Protein AF-A0A392M9G0-F1 (afdb_monomer_lite)

Structure (mmCIF, N/CA/C/O backbone):
data_AF-A0A392M9G0-F1
#
_entry.id   AF-A0A392M9G0-F1
#
loop_
_atom_site.group_PDB
_atom_site.id
_atom_site.type_symbol
_atom_site.label_atom_id
_atom_site.label_alt_id
_atom_site.label_comp_id
_atom_site.label_asym_id
_atom_site.label_entity_id
_atom_site.label_seq_id
_atom_site.pdbx_PDB_ins_code
_atom_site.Cartn_x
_atom_site.Cartn_y
_atom_site.Cartn_z
_atom_site.occupancy
_atom_site.B_iso_or_equiv
_atom_site.auth_seq_id
_atom_site.auth_comp_id
_atom_site.auth_asym_id
_atom_site.auth_atom_id
_atom_site.pdbx_PDB_model_num
ATOM 1 N N . ASN A 1 1 ? 7.976 5.318 -1.313 1.00 86.38 1 ASN A N 1
ATOM 2 C CA . ASN A 1 1 ? 7.333 3.983 -1.318 1.00 86.38 1 ASN A CA 1
ATOM 3 C C . ASN A 1 1 ? 5.991 4.011 -0.611 1.00 86.38 1 ASN A C 1
ATOM 5 O O . ASN A 1 1 ? 4.991 3.892 -1.301 1.00 86.38 1 ASN A O 1
ATOM 9 N N . THR A 1 2 ? 5.946 4.281 0.698 1.00 87.75 2 THR A N 1
ATOM 10 C CA . THR A 1 2 ? 4.702 4.249 1.493 1.00 87.75 2 THR A CA 1
ATOM 11 C C . THR A 1 2 ? 3.589 5.140 0.937 1.00 87.75 2 THR A C 1
ATOM 13 O O . THR A 1 2 ? 2.476 4.659 0.772 1.00 87.75 2 THR A O 1
ATOM 16 N N . ARG A 1 3 ? 3.892 6.381 0.522 1.00 89.06 3 ARG A N 1
ATOM 17 C CA . ARG A 1 3 ? 2.915 7.275 -0.132 1.00 89.06 3 ARG A CA 1
ATOM 18 C C . ARG A 1 3 ? 2.259 6.662 -1.374 1.00 89.06 3 ARG A C 1
ATOM 20 O O . ARG A 1 3 ? 1.058 6.796 -1.566 1.00 89.06 3 ARG A O 1
ATOM 27 N N . GLU A 1 4 ? 3.046 6.028 -2.240 1.00 89.19 4 GLU A N 1
ATOM 28 C CA . GLU A 1 4 ? 2.534 5.463 -3.496 1.00 89.19 4 GLU A CA 1
ATOM 29 C C . GLU A 1 4 ? 1.693 4.208 -3.218 1.00 89.19 4 GLU A C 1
ATOM 31 O O . GLU A 1 4 ? 0.622 4.048 -3.795 1.00 89.19 4 GLU A O 1
ATOM 36 N N . THR A 1 5 ? 2.124 3.370 -2.265 1.00 89.38 5 THR A N 1
ATOM 37 C CA . THR A 1 5 ? 1.351 2.218 -1.770 1.00 89.38 5 THR A CA 1
ATOM 38 C C . THR A 1 5 ? 0.011 2.656 -1.182 1.00 89.38 5 THR A C 1
ATOM 40 O O . THR A 1 5 ? -1.027 2.119 -1.556 1.00 89.38 5 THR A O 1
ATOM 43 N N . ALA A 1 6 ? 0.027 3.672 -0.319 1.00 89.31 6 ALA A N 1
ATOM 44 C CA . ALA A 1 6 ? -1.160 4.265 0.282 1.00 89.31 6 ALA A CA 1
ATOM 45 C C . ALA A 1 6 ? -2.109 4.862 -0.769 1.00 89.31 6 ALA A C 1
ATOM 47 O O . ALA A 1 6 ? -3.315 4.631 -0.744 1.00 89.31 6 ALA A O 1
ATOM 48 N N . PHE A 1 7 ? -1.572 5.592 -1.747 1.00 88.88 7 PHE A N 1
ATOM 49 C CA . PHE A 1 7 ? -2.389 6.179 -2.804 1.00 88.88 7 PHE A CA 1
ATOM 50 C C . PHE A 1 7 ? -3.044 5.115 -3.697 1.00 88.88 7 PHE A C 1
ATOM 52 O O . PHE A 1 7 ? -4.156 5.323 -4.179 1.00 88.88 7 PHE A O 1
ATOM 59 N N . ALA A 1 8 ? -2.387 3.968 -3.897 1.00 88.00 8 ALA A N 1
ATOM 60 C CA . ALA A 1 8 ? -2.904 2.880 -4.723 1.00 88.00 8 ALA A CA 1
ATOM 61 C C . ALA A 1 8 ? -4.119 2.157 -4.115 1.00 88.00 8 ALA A C 1
ATOM 63 O O . ALA A 1 8 ? -4.903 1.581 -4.867 1.00 88.00 8 ALA A O 1
ATOM 64 N N . ILE A 1 9 ? -4.285 2.193 -2.789 1.00 89.25 9 ILE A N 1
ATOM 65 C CA . ILE A 1 9 ? -5.430 1.584 -2.088 1.00 89.25 9 ILE A CA 1
ATOM 66 C C . ILE A 1 9 ? -6.568 2.569 -1.801 1.00 89.25 9 ILE A C 1
ATOM 68 O O . ILE A 1 9 ? -7.609 2.182 -1.272 1.00 89.25 9 ILE A O 1
ATOM 72 N N . ARG A 1 10 ? -6.399 3.844 -2.165 1.00 87.06 10 ARG A N 1
ATOM 73 C CA . ARG A 1 10 ? -7.408 4.881 -1.944 1.00 87.06 10 ARG A CA 1
ATOM 74 C C . ARG A 1 10 ? -8.681 4.587 -2.743 1.00 87.06 10 ARG A C 1
ATOM 76 O O . ARG A 1 10 ? -8.610 4.263 -3.926 1.00 87.06 10 ARG A O 1
ATOM 83 N N . LYS A 1 11 ? -9.841 4.767 -2.106 1.00 86.19 11 LYS A N 1
ATOM 84 C CA . LYS A 1 11 ? -11.189 4.462 -2.617 1.00 86.19 11 LYS A CA 1
ATOM 85 C C . LYS A 1 11 ? -11.451 2.980 -2.919 1.00 86.19 11 LYS A C 1
ATOM 87 O O . LYS A 1 11 ? -12.443 2.663 -3.571 1.00 86.19 11 LYS A O 1
ATOM 92 N N . LEU A 1 12 ? -10.594 2.066 -2.461 1.00 86.44 12 LEU A N 1
ATOM 93 C CA . LEU A 1 12 ? -10.897 0.637 -2.505 1.00 86.44 12 LEU A CA 1
ATOM 94 C C . LEU A 1 12 ? -11.661 0.212 -1.241 1.00 86.44 12 LEU A C 1
ATOM 96 O O . LEU A 1 12 ? -11.417 0.764 -0.164 1.00 86.44 12 LEU A O 1
ATOM 100 N N . PRO A 1 13 ? -12.554 -0.789 -1.349 1.00 89.56 13 PRO A N 1
ATOM 101 C CA . PRO A 1 13 ? -13.114 -1.444 -0.176 1.00 89.56 13 PRO A CA 1
ATOM 102 C C . PRO A 1 13 ? -12.026 -2.250 0.541 1.00 89.56 13 PRO A C 1
ATOM 104 O O . PRO A 1 13 ? -11.117 -2.788 -0.103 1.00 89.56 13 PRO A O 1
ATOM 107 N N . LEU A 1 14 ? -12.152 -2.374 1.862 1.00 86.12 14 LEU A N 1
ATOM 108 C CA . LEU A 1 14 ? -11.155 -2.995 2.742 1.00 86.12 14 LEU A CA 1
ATOM 109 C C . LEU A 1 14 ? -10.710 -4.389 2.262 1.00 86.12 14 LEU A C 1
ATOM 111 O O . LEU A 1 14 ? -9.515 -4.669 2.176 1.00 86.12 14 LEU A O 1
ATOM 115 N N . ILE A 1 15 ? -11.662 -5.233 1.853 1.00 88.88 15 ILE A N 1
ATOM 116 C CA . ILE A 1 15 ? -11.404 -6.600 1.368 1.00 88.88 15 ILE A CA 1
ATOM 117 C C . ILE A 1 15 ? -10.521 -6.589 0.111 1.00 88.88 15 ILE A C 1
ATOM 119 O O . ILE A 1 15 ? -9.547 -7.338 0.013 1.00 88.88 15 ILE A O 1
ATOM 123 N N . LYS A 1 16 ? -10.824 -5.710 -0.856 1.00 90.19 16 LYS A N 1
ATOM 124 C CA . LYS A 1 16 ? -10.017 -5.595 -2.082 1.00 90.19 16 LYS A CA 1
ATOM 125 C C . LYS A 1 16 ? -8.639 -5.014 -1.783 1.00 90.19 16 LYS A C 1
ATOM 127 O O . LYS A 1 16 ? -7.673 -5.434 -2.412 1.00 90.19 16 LYS A O 1
ATOM 132 N N . ALA A 1 17 ? -8.539 -4.076 -0.840 1.00 90.31 17 ALA A N 1
ATOM 133 C CA . ALA A 1 17 ? -7.264 -3.491 -0.439 1.00 90.31 17 ALA A CA 1
ATOM 134 C C . ALA A 1 17 ? -6.330 -4.536 0.194 1.00 90.31 17 ALA A C 1
ATOM 136 O O . ALA A 1 17 ? -5.174 -4.625 -0.213 1.00 90.31 17 ALA A O 1
ATOM 137 N N . LYS A 1 18 ? -6.834 -5.374 1.113 1.00 90.38 18 LYS A N 1
ATOM 138 C CA . LYS A 1 18 ? -6.065 -6.471 1.730 1.00 90.38 18 LYS A CA 1
ATOM 139 C C . LYS A 1 18 ? -5.530 -7.448 0.688 1.00 90.38 18 LYS A C 1
ATOM 141 O O . LYS A 1 18 ? -4.319 -7.620 0.579 1.00 90.38 18 LYS A O 1
ATOM 146 N N . ARG A 1 19 ? -6.425 -7.987 -0.149 1.00 93.00 19 ARG A N 1
ATOM 147 C CA . ARG A 1 19 ? -6.057 -8.910 -1.232 1.00 93.00 19 ARG A CA 1
ATOM 148 C C . ARG A 1 19 ? -5.027 -8.293 -2.176 1.00 93.00 19 ARG A C 1
ATOM 150 O O . ARG A 1 19 ? -4.075 -8.950 -2.579 1.00 93.00 19 ARG A O 1
ATOM 157 N N . TYR A 1 20 ? -5.185 -7.013 -2.505 1.00 91.31 20 TYR A N 1
ATOM 158 C CA . TYR A 1 20 ? -4.229 -6.322 -3.361 1.00 91.31 20 TYR A CA 1
ATOM 159 C C . TYR A 1 20 ? -2.841 -6.201 -2.717 1.00 91.31 20 TYR A C 1
ATOM 161 O O . TYR A 1 20 ? -1.837 -6.414 -3.393 1.00 91.31 20 TYR A O 1
ATOM 169 N N . LEU A 1 21 ? -2.758 -5.887 -1.423 1.00 90.94 21 LEU A N 1
ATOM 170 C CA . LEU A 1 21 ? -1.477 -5.805 -0.719 1.00 90.94 21 LEU A CA 1
ATOM 171 C C . LEU A 1 21 ? -0.807 -7.182 -0.578 1.00 90.94 21 LEU A C 1
ATOM 173 O O . LEU A 1 21 ? 0.412 -7.273 -0.712 1.00 90.94 21 LEU A O 1
ATOM 177 N N . GLU A 1 22 ? -1.579 -8.251 -0.387 1.00 92.44 22 GLU A N 1
ATOM 178 C CA . GLU A 1 22 ? -1.080 -9.634 -0.409 1.00 92.44 22 GLU A CA 1
ATOM 179 C C . GLU A 1 22 ? -0.547 -10.029 -1.795 1.00 92.44 22 GLU A C 1
ATOM 181 O O . GLU A 1 22 ? 0.550 -10.576 -1.907 1.00 92.44 22 GLU A O 1
ATOM 186 N N . ASP A 1 23 ? -1.255 -9.664 -2.867 1.00 92.62 23 ASP A N 1
ATOM 187 C CA . ASP A 1 23 ? -0.799 -9.880 -4.244 1.00 92.62 23 ASP A CA 1
ATOM 188 C C . ASP A 1 23 ? 0.494 -9.105 -4.560 1.00 92.62 23 ASP A C 1
ATOM 190 O O . ASP A 1 23 ? 1.320 -9.572 -5.351 1.00 92.62 23 ASP A O 1
ATOM 194 N N . VAL A 1 24 ? 0.702 -7.938 -3.937 1.00 90.75 24 VAL A N 1
ATOM 195 C CA . VAL A 1 24 ? 1.961 -7.181 -4.037 1.00 90.75 24 VAL A CA 1
ATOM 196 C C . VAL A 1 24 ? 3.101 -7.913 -3.331 1.00 90.75 24 VAL A C 1
ATOM 198 O O . VAL A 1 24 ? 4.210 -7.946 -3.861 1.00 90.75 24 VAL A O 1
ATOM 201 N N . LEU A 1 25 ? 2.849 -8.529 -2.172 1.00 91.31 25 LEU A N 1
ATOM 202 C CA . LEU A 1 25 ? 3.848 -9.351 -1.476 1.00 91.31 25 LEU A CA 1
ATOM 203 C C . LEU A 1 25 ? 4.202 -10.612 -2.272 1.00 91.31 25 LEU A C 1
ATOM 205 O O . LEU A 1 25 ? 5.368 -10.999 -2.330 1.00 91.31 25 LEU A O 1
ATOM 209 N N . ALA A 1 26 ? 3.216 -11.203 -2.947 1.00 93.25 26 ALA A N 1
ATOM 210 C CA . ALA A 1 26 ? 3.399 -12.338 -3.845 1.00 93.25 26 ALA A CA 1
ATOM 211 C C . ALA A 1 26 ? 3.962 -11.956 -5.231 1.00 93.25 26 ALA A C 1
ATOM 213 O O . ALA A 1 26 ? 4.077 -12.819 -6.096 1.00 93.25 26 ALA A O 1
ATOM 214 N N . HIS A 1 27 ? 4.285 -10.678 -5.472 1.00 88.31 27 HIS A N 1
ATOM 215 C CA . HIS A 1 27 ? 4.766 -10.145 -6.756 1.00 88.31 27 HIS A CA 1
ATOM 216 C C . HIS A 1 27 ? 3.821 -10.363 -7.958 1.00 88.31 27 HIS A C 1
ATOM 218 O O . HIS A 1 27 ? 4.203 -10.183 -9.118 1.00 88.31 27 HIS A O 1
ATOM 224 N N . LYS A 1 28 ? 2.551 -10.687 -7.698 1.00 90.19 28 LYS A N 1
ATOM 225 C CA . LYS A 1 28 ? 1.517 -10.892 -8.724 1.00 90.19 28 LYS A CA 1
ATOM 226 C C . LYS A 1 28 ? 1.002 -9.574 -9.287 1.00 90.19 28 LYS A C 1
ATOM 228 O O . LYS A 1 28 ? 0.646 -9.501 -10.461 1.00 90.19 28 LYS A O 1
ATOM 233 N N . GLN A 1 29 ? 0.962 -8.531 -8.458 1.00 87.62 29 GLN A N 1
ATOM 234 C CA . GLN A 1 29 ? 0.570 -7.189 -8.880 1.00 87.62 29 GLN A CA 1
ATOM 235 C C . GLN A 1 29 ? 1.568 -6.135 -8.418 1.00 87.62 29 GLN A C 1
ATOM 237 O O . GLN A 1 29 ? 2.040 -6.165 -7.287 1.00 87.62 29 GLN A O 1
ATOM 242 N N . ALA A 1 30 ? 1.858 -5.171 -9.290 1.00 89.62 30 ALA A N 1
ATOM 243 C CA . ALA A 1 30 ? 2.769 -4.073 -9.000 1.00 89.62 30 ALA A CA 1
ATOM 244 C C . ALA A 1 30 ? 2.016 -2.815 -8.555 1.00 89.62 30 ALA A C 1
ATOM 246 O O . ALA A 1 30 ? 0.937 -2.495 -9.065 1.00 89.62 30 ALA A O 1
ATOM 247 N N . ILE A 1 31 ? 2.643 -2.053 -7.658 1.00 90.19 31 ILE A N 1
ATOM 248 C CA . ILE A 1 31 ? 2.151 -0.739 -7.249 1.00 90.19 31 ILE A CA 1
ATOM 249 C C . ILE A 1 31 ? 2.637 0.295 -8.261 1.00 90.19 31 ILE A C 1
ATOM 251 O O . ILE A 1 31 ? 3.850 0.393 -8.467 1.00 90.19 31 ILE A O 1
ATOM 255 N N . PRO A 1 32 ? 1.733 1.070 -8.889 1.00 89.50 32 PRO A N 1
ATOM 256 C CA . PRO A 1 32 ? 2.126 2.129 -9.802 1.00 89.50 32 PRO A CA 1
ATOM 257 C C . PRO A 1 32 ? 2.750 3.287 -9.021 1.00 89.50 32 PRO A C 1
ATOM 259 O O . PRO A 1 32 ? 2.176 3.771 -8.046 1.00 89.50 32 PRO A O 1
ATOM 262 N N . PHE A 1 33 ? 3.912 3.754 -9.469 1.00 87.81 33 PHE A N 1
ATOM 263 C CA . PHE A 1 33 ? 4.548 4.952 -8.923 1.00 87.81 33 PHE A CA 1
ATOM 264 C C . PHE A 1 33 ? 4.137 6.142 -9.795 1.00 87.81 33 PHE A C 1
ATOM 266 O O . PHE A 1 33 ? 4.247 6.072 -11.020 1.00 87.81 33 PHE A O 1
ATOM 273 N N . ARG A 1 34 ? 3.633 7.221 -9.178 1.00 83.25 34 ARG A N 1
ATOM 274 C CA . ARG A 1 34 ? 3.148 8.424 -9.881 1.00 83.25 34 ARG A CA 1
ATOM 275 C C . ARG A 1 34 ? 3.988 9.670 -9.617 1.00 83.25 34 ARG A C 1
ATOM 277 O O . ARG A 1 34 ? 4.352 10.360 -10.561 1.00 83.25 34 ARG A O 1
ATOM 284 N N . ARG A 1 35 ? 4.300 9.973 -8.351 1.00 84.38 35 ARG A N 1
ATOM 285 C CA . ARG A 1 35 ? 5.037 11.203 -7.989 1.00 84.38 35 ARG A CA 1
ATOM 286 C C . ARG A 1 35 ? 6.542 10.973 -7.909 1.00 84.38 35 ARG A C 1
ATOM 288 O O . ARG A 1 35 ? 7.325 11.694 -8.519 1.00 84.38 35 ARG A O 1
ATOM 295 N N . PHE A 1 36 ? 6.952 9.972 -7.138 1.00 83.94 36 PHE A N 1
ATOM 296 C CA . PHE A 1 36 ? 8.361 9.692 -6.861 1.00 83.94 36 PHE A CA 1
ATOM 297 C C . PHE A 1 36 ? 8.911 8.620 -7.809 1.00 83.94 36 PHE A C 1
ATOM 299 O O . PHE A 1 36 ? 9.162 7.489 -7.402 1.00 83.94 36 PHE A O 1
ATOM 306 N N . CYS A 1 37 ? 9.061 8.977 -9.088 1.00 76.44 37 CYS A N 1
ATOM 307 C CA . CYS A 1 37 ? 9.302 8.018 -10.179 1.00 76.44 37 CYS A CA 1
ATOM 308 C C . CYS A 1 37 ? 10.683 8.114 -10.842 1.00 76.44 37 CYS A C 1
ATOM 310 O O . CYS A 1 37 ? 10.977 7.347 -11.763 1.00 76.44 37 CYS A O 1
ATOM 312 N N . ARG A 1 38 ? 11.532 9.057 -10.414 1.00 80.44 38 ARG A N 1
ATOM 313 C CA . ARG A 1 38 ? 12.874 9.241 -10.988 1.00 80.44 38 ARG A CA 1
ATOM 314 C C . ARG A 1 38 ? 13.713 7.987 -10.695 1.00 80.44 38 ARG A C 1
ATOM 316 O O . ARG A 1 38 ? 13.970 7.683 -9.536 1.00 80.44 38 ARG A O 1
ATOM 323 N N . GLY A 1 39 ? 14.060 7.228 -11.738 1.00 80.88 39 GLY A N 1
ATOM 324 C CA . GLY A 1 39 ? 14.795 5.958 -11.627 1.00 80.88 39 GLY A CA 1
ATOM 325 C C . GLY A 1 39 ? 13.935 4.714 -11.348 1.00 80.88 39 GLY A C 1
ATOM 326 O O . GLY A 1 39 ? 14.442 3.703 -10.863 1.00 80.88 39 GLY A O 1
ATOM 327 N N . VAL A 1 40 ? 12.622 4.748 -11.600 1.00 83.69 40 VAL A N 1
ATOM 328 C CA . VAL A 1 40 ? 11.755 3.563 -11.465 1.00 83.69 40 VAL A CA 1
ATOM 329 C C . VAL A 1 40 ? 11.654 2.810 -12.794 1.00 83.69 40 VAL A C 1
ATOM 331 O O . VAL A 1 40 ? 11.275 3.392 -13.812 1.00 83.69 40 VAL A O 1
ATOM 334 N N . GLY A 1 41 ? 11.974 1.511 -12.767 1.00 83.81 41 GLY A N 1
ATOM 335 C CA . GLY A 1 41 ? 11.814 0.607 -13.907 1.00 83.81 41 GLY A CA 1
ATOM 336 C C . GLY A 1 41 ? 10.354 0.459 -14.349 1.00 83.81 41 GLY A C 1
ATOM 337 O O . GLY A 1 41 ? 9.418 0.721 -13.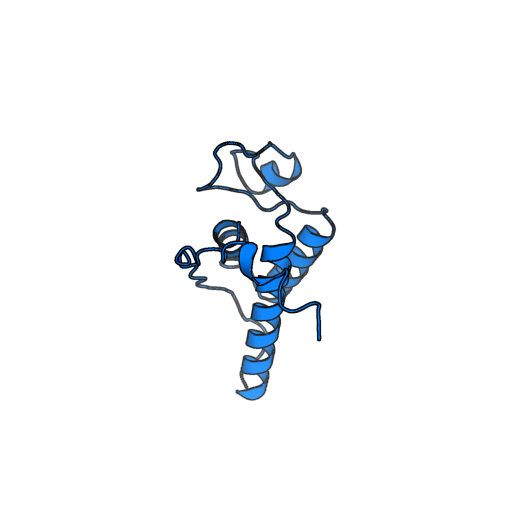587 1.00 83.81 41 GLY A O 1
ATOM 338 N N . ARG A 1 42 ? 10.160 0.058 -15.608 1.00 85.62 42 ARG A N 1
ATOM 339 C CA . ARG A 1 42 ? 8.833 -0.181 -16.187 1.00 85.62 42 ARG A CA 1
ATOM 340 C C . ARG A 1 42 ? 8.461 -1.655 -16.059 1.00 85.62 42 ARG A C 1
ATOM 342 O O . ARG A 1 42 ? 9.278 -2.518 -16.355 1.00 85.62 42 ARG A O 1
ATOM 349 N N . THR A 1 43 ? 7.213 -1.927 -15.690 1.00 83.19 43 THR A N 1
ATOM 350 C CA . THR A 1 43 ? 6.684 -3.287 -15.517 1.00 83.19 43 THR A CA 1
ATOM 351 C C . THR A 1 43 ? 5.362 -3.410 -16.265 1.00 83.19 43 THR A C 1
ATOM 353 O O . THR A 1 43 ? 4.502 -2.536 -16.153 1.00 83.19 43 THR A O 1
ATOM 356 N N . ALA A 1 44 ? 5.152 -4.510 -16.996 1.00 82.38 44 ALA A N 1
ATOM 357 C CA . ALA A 1 44 ? 3.908 -4.749 -17.737 1.00 82.38 44 ALA A CA 1
ATOM 358 C C . ALA A 1 44 ? 2.660 -4.702 -16.831 1.00 82.38 44 ALA A C 1
ATOM 360 O O . ALA A 1 44 ? 1.656 -4.100 -17.197 1.00 82.38 44 ALA A O 1
ATOM 361 N N . GLN A 1 45 ? 2.765 -5.220 -15.603 1.00 82.88 45 GLN A N 1
ATOM 362 C CA . GLN A 1 45 ? 1.700 -5.182 -14.591 1.00 82.88 45 GLN A CA 1
ATOM 363 C C . GLN A 1 45 ? 1.264 -3.754 -14.212 1.00 82.88 45 GLN A C 1
ATOM 365 O O . GLN A 1 45 ? 0.107 -3.530 -13.862 1.00 82.88 45 GLN A O 1
ATOM 370 N N . ALA A 1 46 ? 2.171 -2.774 -14.288 1.00 80.44 46 ALA A N 1
ATOM 371 C CA . ALA A 1 46 ? 1.864 -1.386 -13.953 1.00 80.44 46 ALA A CA 1
ATOM 372 C C . ALA A 1 46 ? 1.091 -0.667 -15.072 1.00 80.44 46 ALA A C 1
ATOM 374 O O . ALA A 1 46 ? 0.381 0.297 -14.783 1.00 80.44 46 ALA A O 1
ATOM 375 N N . LYS A 1 47 ? 1.166 -1.154 -16.323 1.00 73.69 47 LYS A N 1
ATOM 376 C CA . LYS A 1 47 ? 0.451 -0.568 -17.472 1.00 73.69 47 LYS A CA 1
ATOM 377 C C . LYS A 1 47 ? -1.066 -0.595 -17.278 1.00 73.69 47 LYS A C 1
ATOM 379 O O . LYS A 1 47 ? -1.730 0.388 -17.582 1.00 73.69 47 LYS A O 1
ATOM 384 N N . ASN A 1 48 ? -1.593 -1.664 -16.677 1.00 75.19 48 ASN A N 1
ATOM 385 C CA . ASN A 1 48 ? -3.032 -1.825 -16.431 1.00 75.19 48 ASN A CA 1
ATOM 386 C C . ASN A 1 48 ? -3.597 -0.796 -15.436 1.00 75.19 48 ASN A C 1
ATOM 388 O O . ASN A 1 48 ? -4.801 -0.562 -15.410 1.00 75.19 48 ASN A O 1
ATOM 392 N N . ARG A 1 49 ? -2.748 -0.189 -14.594 1.00 72.19 49 ARG A N 1
ATOM 393 C CA . ARG A 1 49 ? -3.170 0.778 -13.565 1.00 72.19 49 ARG A CA 1
ATOM 394 C C . ARG A 1 49 ? -2.685 2.206 -13.804 1.00 72.19 49 ARG A C 1
ATOM 396 O O . ARG A 1 49 ? -3.194 3.132 -13.162 1.00 72.19 49 ARG A O 1
ATOM 403 N N . HIS A 1 50 ? -1.689 2.412 -14.666 1.00 70.31 50 HIS A N 1
ATOM 404 C CA . HIS A 1 50 ? -1.187 3.743 -14.985 1.00 70.31 50 HIS A CA 1
ATOM 405 C C . HIS A 1 50 ? -0.452 3.799 -16.334 1.00 70.31 50 HIS A C 1
ATOM 407 O O . HIS A 1 50 ? 0.404 2.966 -16.627 1.00 70.31 50 HIS A O 1
ATOM 413 N N . SER A 1 51 ? -0.724 4.860 -17.099 1.00 70.06 51 SER A N 1
ATOM 414 C CA . SER A 1 51 ? -0.144 5.162 -18.415 1.00 70.06 51 SER A CA 1
ATOM 415 C C . SER A 1 51 ? 1.387 5.182 -18.442 1.00 70.06 51 SER A C 1
ATOM 417 O O . SER A 1 51 ? 1.985 4.792 -19.439 1.00 70.06 51 SER A O 1
ATOM 419 N N . ASN A 1 52 ? 2.039 5.577 -17.345 1.00 72.69 52 ASN A N 1
ATOM 420 C CA . ASN A 1 52 ? 3.502 5.660 -17.288 1.00 72.69 52 ASN A CA 1
ATOM 421 C C . ASN A 1 52 ? 4.185 4.281 -17.255 1.00 72.69 52 ASN A C 1
ATOM 423 O O . ASN A 1 52 ? 5.394 4.190 -17.466 1.00 72.69 52 ASN A O 1
ATOM 427 N N . GLY A 1 53 ? 3.440 3.204 -16.966 1.00 76.94 53 GLY A N 1
ATOM 428 C CA . GLY A 1 53 ? 3.961 1.833 -16.939 1.00 76.94 53 GLY A CA 1
ATOM 429 C C . GLY A 1 53 ? 5.057 1.578 -15.893 1.00 76.94 53 GLY A C 1
ATOM 430 O O . GLY A 1 53 ? 5.703 0.534 -15.938 1.00 76.94 53 G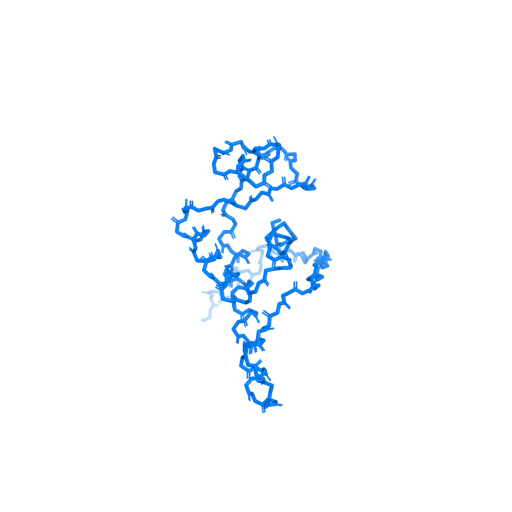LY A O 1
ATOM 431 N N . GLN A 1 54 ? 5.293 2.512 -14.967 1.00 85.31 54 GLN A N 1
ATOM 432 C CA . GLN A 1 54 ? 6.295 2.415 -13.903 1.00 85.31 54 GLN A CA 1
ATOM 433 C C . GLN A 1 54 ? 5.675 1.832 -12.633 1.00 85.31 54 GLN A C 1
ATOM 435 O O . GLN A 1 54 ? 4.658 2.331 -12.145 1.00 85.31 54 GLN A O 1
ATOM 440 N N . GLY A 1 55 ? 6.301 0.802 -12.062 1.00 89.06 55 GLY A N 1
ATOM 441 C CA . GLY A 1 55 ? 5.816 0.186 -10.829 1.00 89.06 55 GLY A CA 1
ATOM 442 C C . GLY A 1 55 ? 6.870 -0.635 -10.097 1.00 89.06 55 GLY A C 1
ATOM 443 O O . GLY A 1 55 ? 7.874 -1.035 -10.678 1.00 89.06 55 GLY A O 1
ATOM 444 N N . ARG A 1 56 ? 6.648 -0.857 -8.798 1.00 90.19 56 ARG A N 1
ATOM 445 C CA . ARG A 1 56 ? 7.512 -1.681 -7.933 1.00 90.19 56 ARG A CA 1
ATOM 446 C C . ARG A 1 56 ? 6.675 -2.483 -6.934 1.00 90.19 56 ARG A C 1
ATOM 448 O O . ARG A 1 56 ? 5.490 -2.202 -6.746 1.00 90.19 56 ARG A O 1
ATOM 455 N N . TRP A 1 57 ? 7.329 -3.412 -6.238 1.00 91.38 57 TRP A N 1
ATOM 456 C CA . TRP A 1 57 ? 6.762 -4.193 -5.134 1.00 91.38 57 TRP A CA 1
ATOM 457 C C . TRP A 1 57 ? 7.398 -3.776 -3.798 1.00 91.38 57 TRP A C 1
ATOM 459 O O . TRP A 1 57 ? 8.379 -4.370 -3.353 1.00 91.38 57 TRP A O 1
ATOM 469 N N . PRO A 1 58 ? 6.917 -2.697 -3.152 1.00 91.38 58 PRO A N 1
ATOM 470 C CA . PRO A 1 58 ? 7.479 -2.235 -1.887 1.00 91.38 58 PRO A CA 1
ATOM 471 C C . PRO A 1 58 ? 7.018 -3.129 -0.724 1.00 91.38 58 PRO A C 1
ATOM 473 O O . PRO A 1 58 ? 6.089 -2.780 0.002 1.00 91.38 58 PRO A O 1
ATOM 476 N N . ALA A 1 59 ? 7.691 -4.265 -0.523 1.00 91.69 59 ALA A N 1
ATOM 477 C CA . ALA A 1 59 ? 7.307 -5.274 0.469 1.00 91.69 59 ALA A CA 1
ATOM 478 C C . ALA A 1 59 ? 7.198 -4.719 1.903 1.00 91.69 59 ALA A C 1
ATOM 480 O O . ALA A 1 59 ? 6.220 -4.987 2.595 1.00 91.69 59 ALA A O 1
ATOM 481 N N . LYS A 1 60 ? 8.159 -3.889 2.341 1.00 91.25 60 LYS A N 1
ATOM 482 C CA . LYS A 1 60 ? 8.150 -3.295 3.693 1.00 91.25 60 LYS A CA 1
ATOM 483 C C . LYS A 1 60 ? 6.945 -2.372 3.913 1.00 91.25 60 LYS A C 1
ATOM 485 O O . LYS A 1 60 ? 6.249 -2.499 4.913 1.00 91.25 60 LYS A O 1
ATOM 490 N N . SER A 1 61 ? 6.673 -1.476 2.961 1.00 90.62 61 SER A N 1
ATOM 491 C CA . SER A 1 61 ? 5.524 -0.565 3.044 1.00 90.62 61 SER A CA 1
ATOM 492 C C . SER A 1 61 ? 4.190 -1.309 2.943 1.00 90.62 61 SER A C 1
ATOM 494 O O . SER A 1 61 ? 3.242 -0.926 3.617 1.00 90.62 61 SER A O 1
ATOM 496 N N . ALA A 1 62 ? 4.108 -2.365 2.124 1.00 91.38 62 ALA A N 1
ATOM 497 C CA . ALA A 1 62 ? 2.893 -3.167 1.985 1.00 91.38 62 ALA A CA 1
ATOM 498 C C . ALA A 1 62 ? 2.540 -3.908 3.285 1.00 91.38 62 ALA A C 1
ATOM 500 O O . ALA A 1 62 ? 1.386 -3.861 3.699 1.00 91.38 62 ALA A O 1
ATOM 501 N N . LYS A 1 63 ? 3.532 -4.512 3.960 1.00 92.38 63 LYS A N 1
ATOM 502 C CA . LYS A 1 63 ? 3.345 -5.141 5.281 1.00 92.38 63 LYS A CA 1
ATOM 503 C C . LYS A 1 63 ? 2.848 -4.138 6.323 1.00 92.38 63 LYS A C 1
ATOM 505 O O . LYS A 1 63 ? 1.813 -4.363 6.930 1.00 92.38 63 LYS A O 1
ATOM 510 N N . PHE A 1 64 ? 3.518 -2.990 6.439 1.00 91.56 64 PHE A N 1
ATOM 511 C CA . PHE A 1 64 ? 3.132 -1.955 7.403 1.00 91.56 64 PHE A CA 1
ATOM 512 C C . PHE A 1 64 ? 1.682 -1.481 7.220 1.00 91.56 64 PHE A C 1
ATOM 514 O O . PHE A 1 64 ? 0.937 -1.338 8.183 1.00 91.56 64 PHE A O 1
ATOM 521 N N . ILE A 1 65 ? 1.254 -1.273 5.972 1.00 90.31 65 ILE A N 1
ATOM 522 C CA . ILE A 1 65 ? -0.122 -0.854 5.691 1.00 90.31 65 ILE A CA 1
ATOM 523 C C . ILE A 1 65 ? -1.123 -1.989 5.952 1.00 90.31 65 ILE A C 1
ATOM 525 O O . ILE A 1 65 ? -2.213 -1.714 6.440 1.00 90.31 65 ILE A O 1
ATOM 529 N N . LEU A 1 66 ? -0.776 -3.251 5.678 1.00 90.62 66 LEU A N 1
ATOM 530 C CA . LEU A 1 66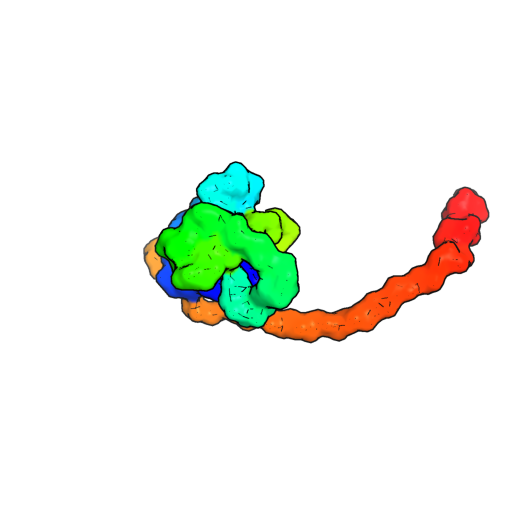 ? -1.622 -4.395 6.043 1.00 90.62 66 LEU A CA 1
ATOM 531 C C . LEU A 1 66 ? -1.884 -4.443 7.550 1.00 90.62 66 LEU A C 1
ATOM 533 O O . LEU A 1 66 ? -3.027 -4.645 7.957 1.00 90.62 66 LEU A O 1
ATOM 537 N N . ASP A 1 67 ? -0.854 -4.219 8.360 1.00 92.00 67 ASP A N 1
ATOM 538 C CA . ASP A 1 67 ? -0.979 -4.237 9.818 1.00 92.00 67 ASP A CA 1
ATOM 539 C C . ASP A 1 67 ? -1.854 -3.077 10.318 1.00 92.00 67 ASP A C 1
ATOM 541 O O . ASP A 1 67 ? -2.736 -3.282 11.153 1.00 92.00 67 ASP A O 1
ATOM 545 N N . LEU A 1 68 ? -1.711 -1.883 9.727 1.00 89.50 68 LEU A N 1
ATOM 546 C CA . LEU A 1 68 ? -2.602 -0.750 10.005 1.00 89.50 68 LEU A CA 1
ATOM 547 C C . LEU A 1 68 ? -4.063 -1.049 9.646 1.00 89.50 68 LEU A C 1
ATOM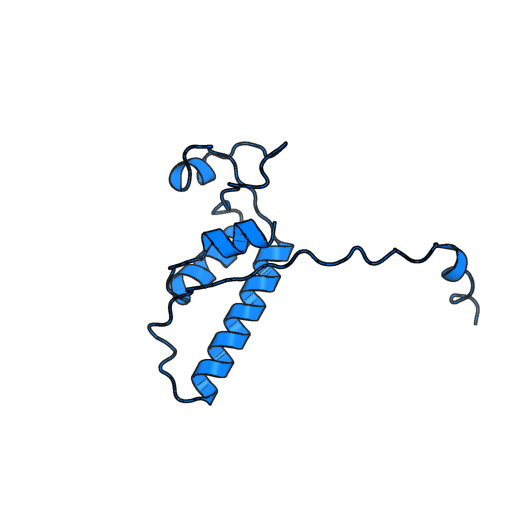 549 O O . LEU A 1 68 ? -4.963 -0.708 10.411 1.00 89.50 68 LEU A O 1
ATOM 553 N N . LEU A 1 69 ? -4.311 -1.691 8.501 1.00 88.38 69 LEU A N 1
ATOM 554 C CA . LEU A 1 69 ? -5.668 -2.038 8.072 1.00 88.38 69 LEU A CA 1
ATOM 555 C C . LEU A 1 69 ? -6.313 -3.093 8.977 1.00 88.38 69 LEU A C 1
ATOM 557 O O . LEU A 1 69 ? -7.507 -2.997 9.247 1.00 88.38 69 LEU A O 1
ATOM 561 N N . LYS A 1 70 ? -5.545 -4.071 9.470 1.00 89.00 70 LYS A N 1
ATOM 562 C CA . LYS A 1 70 ? -6.030 -5.060 10.449 1.00 89.00 70 LYS A CA 1
ATOM 563 C C . LYS A 1 70 ? -6.379 -4.408 11.786 1.00 89.00 70 LYS A C 1
ATOM 565 O O . LYS A 1 70 ? -7.419 -4.703 12.360 1.00 89.00 70 LYS A O 1
ATOM 570 N N . ASN A 1 71 ? -5.544 -3.478 12.249 1.00 89.12 71 ASN A N 1
ATOM 571 C CA . ASN A 1 71 ? -5.829 -2.710 13.459 1.00 89.12 71 ASN A CA 1
ATOM 572 C C . ASN A 1 71 ? -7.101 -1.853 13.298 1.00 89.12 71 ASN A C 1
ATOM 574 O O . ASN A 1 71 ? -7.955 -1.818 14.179 1.00 89.12 71 ASN A O 1
ATOM 578 N N . ALA A 1 72 ? -7.264 -1.193 12.148 1.00 85.50 72 ALA A N 1
ATOM 579 C CA . ALA A 1 72 ? -8.457 -0.398 11.858 1.00 85.50 72 ALA A CA 1
ATOM 580 C C . ALA A 1 72 ? -9.744 -1.243 11.831 1.00 85.50 72 ALA A C 1
ATOM 582 O O . ALA A 1 72 ? -10.775 -0.790 12.321 1.00 85.50 72 ALA A O 1
ATOM 583 N N . GLU A 1 73 ? -9.679 -2.464 11.298 1.00 85.19 73 GLU A N 1
ATOM 584 C CA . GLU A 1 73 ? -10.796 -3.415 11.306 1.00 85.19 73 GLU A CA 1
ATOM 585 C C . GLU A 1 73 ? -11.165 -3.855 12.724 1.00 85.19 73 GLU A C 1
ATOM 587 O O . GLU A 1 73 ? -12.326 -3.747 13.106 1.00 85.19 73 GLU A O 1
ATOM 592 N N . SER A 1 74 ? -10.178 -4.247 13.534 1.00 87.31 74 SER A N 1
ATOM 593 C CA . SER A 1 74 ? -10.414 -4.630 14.930 1.00 87.31 74 SER A CA 1
ATOM 594 C C . SER A 1 74 ? -11.057 -3.488 15.733 1.00 87.31 74 SER A C 1
ATOM 596 O O . SER A 1 74 ? -12.007 -3.699 16.483 1.00 87.31 74 SER A O 1
ATOM 598 N N . ASN A 1 75 ? -10.627 -2.243 15.502 1.00 86.50 75 ASN A N 1
ATOM 599 C CA . ASN A 1 75 ? -11.247 -1.068 16.121 1.00 86.50 75 ASN A CA 1
ATOM 600 C C . ASN A 1 75 ? -12.699 -0.833 15.671 1.00 86.50 75 ASN A C 1
ATOM 602 O O . ASN A 1 75 ? -13.497 -0.299 16.446 1.00 86.50 75 ASN A O 1
ATOM 606 N N . ALA A 1 76 ? -13.042 -1.182 14.428 1.00 83.69 76 ALA A N 1
ATOM 607 C CA . ALA A 1 76 ? -14.405 -1.060 13.917 1.00 83.69 76 ALA A CA 1
ATOM 608 C C . ALA A 1 76 ? -15.336 -2.098 14.564 1.00 83.69 76 ALA A C 1
ATOM 610 O O . ALA A 1 76 ? -16.447 -1.745 14.961 1.00 83.69 76 ALA A O 1
ATOM 611 N N . GLU A 1 77 ? -14.852 -3.331 14.743 1.00 81.06 77 GLU A N 1
ATOM 612 C CA . GLU A 1 77 ? -15.580 -4.415 15.417 1.00 81.06 77 GLU A CA 1
ATOM 613 C C . GLU A 1 77 ? -15.883 -4.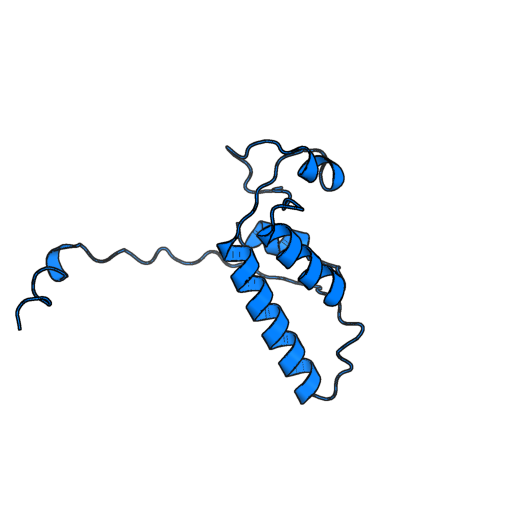074 16.881 1.00 81.06 77 GLU A C 1
ATOM 615 O O . GLU A 1 77 ? -17.022 -4.207 17.327 1.00 81.06 77 GLU A O 1
ATOM 620 N N . VAL A 1 78 ? -14.898 -3.543 17.616 1.00 82.31 78 VAL A N 1
ATOM 621 C CA . VAL A 1 78 ? -15.066 -3.150 19.028 1.00 82.31 78 VAL A CA 1
ATOM 622 C C . VAL A 1 78 ? -16.103 -2.035 19.202 1.00 82.31 78 VAL A C 1
ATOM 624 O O . VAL A 1 78 ? -16.820 -2.001 20.199 1.00 82.31 78 VAL A O 1
ATOM 627 N N . LYS A 1 79 ? -16.212 -1.115 18.237 1.00 74.62 79 LYS A N 1
ATOM 628 C CA . LYS A 1 79 ? -17.138 0.030 18.296 1.00 74.62 79 LYS A CA 1
ATOM 629 C C . LYS A 1 79 ? -18.542 -0.268 17.744 1.00 74.62 79 LYS A C 1
ATOM 631 O O . LYS A 1 79 ? -19.314 0.669 17.563 1.00 74.62 79 LYS A O 1
ATOM 636 N N . ALA A 1 80 ? -18.874 -1.538 17.490 1.00 66.81 80 ALA A N 1
ATOM 637 C CA . ALA A 1 80 ? -20.153 -1.981 16.922 1.00 66.81 80 ALA A CA 1
ATOM 638 C C . ALA A 1 80 ? -20.490 -1.370 15.543 1.00 66.81 80 ALA A C 1
ATOM 640 O O . ALA A 1 80 ? -21.656 -1.294 15.155 1.00 66.81 80 ALA A O 1
ATOM 641 N N . TYR A 1 81 ? -19.478 -0.954 14.774 1.00 69.38 81 TYR A N 1
ATOM 642 C CA . TYR A 1 81 ? -19.673 -0.609 13.368 1.00 69.38 81 TYR A CA 1
ATOM 643 C C . TYR A 1 81 ? -19.651 -1.884 12.521 1.00 69.38 81 TYR A C 1
ATOM 645 O O . TYR A 1 81 ? -18.898 -2.818 12.794 1.00 69.38 81 TYR A O 1
ATOM 653 N N . MET A 1 82 ? -20.452 -1.922 11.455 1.00 65.94 82 MET A N 1
ATOM 654 C CA . MET A 1 82 ? -20.365 -3.006 10.478 1.00 65.94 82 MET A CA 1
ATOM 655 C C . MET A 1 82 ? -18.995 -2.944 9.787 1.00 65.94 82 MET A C 1
ATOM 657 O O . MET A 1 82 ? -18.689 -1.968 9.103 1.00 65.94 82 MET A O 1
ATOM 661 N N . SER A 1 83 ? -18.183 -3.997 9.918 1.00 62.38 83 SER A N 1
ATOM 662 C CA . SER A 1 83 ? -16.873 -4.124 9.249 1.00 62.38 83 SER A CA 1
ATOM 663 C C . SER A 1 83 ? -16.980 -4.216 7.713 1.00 62.38 83 SER A C 1
ATOM 665 O O . SER A 1 83 ? -15.982 -4.150 6.992 1.00 62.38 83 SER A O 1
ATOM 667 N N . SER A 1 84 ? -18.204 -4.324 7.185 1.00 62.78 84 SER A N 1
ATOM 668 C CA . SER A 1 84 ? -18.552 -4.258 5.763 1.00 62.78 84 SER A CA 1
ATOM 669 C C . SER A 1 84 ? -19.773 -3.347 5.582 1.00 62.78 84 SER A C 1
ATOM 671 O O . SER A 1 84 ? -20.781 -3.631 6.227 1.00 62.78 84 SER A O 1
ATOM 673 N N . PRO A 1 85 ? -19.762 -2.296 4.728 1.00 70.50 85 PRO A N 1
ATOM 674 C CA . PRO A 1 85 ? -18.798 -1.928 3.682 1.00 70.50 85 PRO A CA 1
ATOM 675 C C . PRO A 1 85 ? -17.872 -0.746 4.057 1.00 70.50 85 PRO A C 1
ATOM 677 O O . PRO A 1 85 ? -18.201 0.414 3.821 1.00 70.50 85 PRO A O 1
ATOM 680 N N . CYS A 1 86 ? -16.666 -1.018 4.566 1.00 74.88 86 CYS A N 1
ATOM 681 C CA . CYS A 1 86 ? -15.672 0.034 4.820 1.00 74.88 86 CYS A CA 1
ATOM 682 C C . CYS A 1 86 ? -14.814 0.329 3.574 1.00 74.88 86 CYS A C 1
ATOM 684 O O . CYS A 1 86 ? -14.198 -0.577 2.993 1.00 74.88 86 CYS A O 1
ATOM 686 N N . HIS A 1 87 ? -14.722 1.601 3.180 1.00 81.88 87 HIS A N 1
ATOM 687 C CA . HIS A 1 87 ? -13.839 2.094 2.118 1.00 81.88 87 HIS A CA 1
ATOM 688 C C . HIS A 1 87 ? -12.752 3.016 2.671 1.00 81.88 87 HIS A C 1
ATOM 690 O O . HIS A 1 87 ? -12.946 3.748 3.636 1.00 81.88 87 HIS A O 1
AT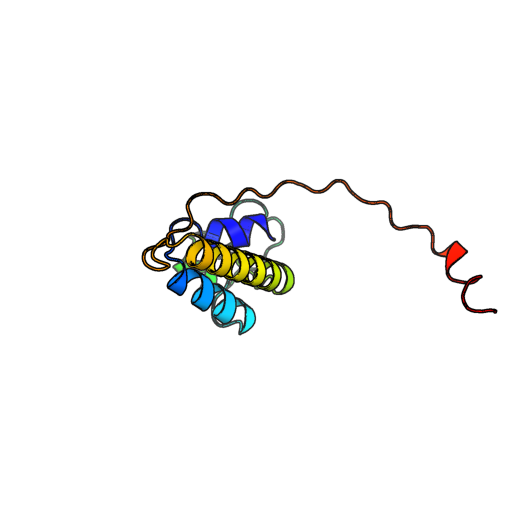OM 696 N N . ILE A 1 88 ? -11.579 2.981 2.043 1.00 83.69 88 ILE A N 1
ATOM 697 C CA . ILE A 1 88 ? -10.425 3.777 2.472 1.00 83.69 88 ILE A CA 1
ATOM 698 C C . ILE A 1 88 ? -10.484 5.154 1.797 1.00 83.69 88 ILE A C 1
ATOM 700 O O . ILE A 1 88 ? -10.250 5.258 0.590 1.00 83.69 88 ILE A O 1
ATOM 704 N N . GLU A 1 89 ? -10.769 6.220 2.545 1.00 78.25 89 GLU A N 1
ATOM 705 C CA . GLU A 1 89 ? -10.895 7.576 1.980 1.00 78.25 89 GLU A CA 1
ATOM 706 C C . GLU A 1 89 ? -9.577 8.346 1.914 1.00 78.25 89 GLU A C 1
ATOM 708 O O . GLU A 1 89 ? -9.173 8.820 0.844 1.00 78.25 89 GLU A O 1
ATOM 713 N N . LEU A 1 90 ? -8.899 8.464 3.054 1.00 67.69 90 LEU A N 1
ATOM 714 C CA . LEU A 1 90 ? -7.715 9.292 3.203 1.00 67.69 90 LEU A CA 1
ATOM 715 C C . LEU A 1 90 ? -6.603 8.492 3.867 1.00 67.69 90 LEU A C 1
ATOM 717 O O . LEU A 1 90 ? -6.785 7.906 4.928 1.00 67.69 90 LEU A O 1
ATOM 721 N N . ILE A 1 91 ? -5.428 8.511 3.242 1.00 76.44 91 ILE A N 1
ATOM 722 C CA . ILE A 1 91 ? -4.196 8.057 3.876 1.00 76.44 91 ILE A CA 1
ATOM 723 C C . ILE A 1 91 ? -3.202 9.204 3.785 1.00 76.44 91 ILE A C 1
ATOM 725 O O . ILE A 1 91 ? -2.768 9.579 2.692 1.00 76.44 91 ILE A O 1
ATOM 729 N N . LEU A 1 92 ? -2.872 9.763 4.945 1.00 73.75 92 LEU A N 1
ATOM 730 C CA . LEU A 1 92 ? -1.813 10.746 5.093 1.00 73.75 92 LEU A CA 1
ATOM 731 C C . LEU A 1 92 ? -0.490 10.008 5.283 1.00 73.75 92 LEU A C 1
ATOM 733 O O . LEU A 1 92 ? -0.390 9.044 6.036 1.00 73.75 92 LEU A O 1
ATOM 737 N N . SER A 1 93 ? 0.525 10.448 4.551 1.00 77.19 93 SER A N 1
ATOM 738 C CA . SER A 1 93 ? 1.893 9.981 4.728 1.00 77.19 93 SER A CA 1
ATOM 739 C C . SER A 1 93 ? 2.767 11.208 4.911 1.00 77.19 93 SER A C 1
ATOM 741 O O . SER A 1 93 ? 3.045 11.910 3.931 1.00 77.19 93 SER A O 1
ATOM 743 N N . GLU A 1 94 ? 3.157 11.477 6.149 1.00 79.00 94 GLU A N 1
ATOM 744 C CA . GLU A 1 94 ? 4.095 12.547 6.462 1.00 79.00 94 GLU A CA 1
ATOM 745 C C . GLU A 1 94 ? 5.527 12.102 6.177 1.00 79.00 94 GLU A C 1
ATOM 747 O O . GLU A 1 94 ? 5.849 10.909 6.133 1.00 79.00 94 GLU A O 1
ATOM 752 N N . LYS A 1 95 ? 6.380 13.080 5.883 1.00 76.69 95 LYS A N 1
ATOM 753 C CA . LYS A 1 95 ? 7.803 12.830 5.708 1.00 76.69 95 LYS A CA 1
ATOM 754 C C . LYS A 1 95 ? 8.415 12.783 7.103 1.00 76.69 95 LYS A C 1
ATOM 756 O O . LYS A 1 95 ? 8.364 13.779 7.809 1.00 76.69 95 LYS A O 1
ATOM 761 N N . GLU A 1 96 ? 8.989 11.644 7.463 1.00 77.56 96 GLU A N 1
ATOM 762 C CA . GLU A 1 96 ? 9.713 11.509 8.724 1.00 77.56 96 GLU A CA 1
ATOM 763 C C . GLU A 1 96 ? 10.977 12.381 8.709 1.00 77.56 96 GLU A C 1
ATOM 765 O O . GLU A 1 96 ? 11.640 12.528 7.669 1.00 77.56 96 GLU A O 1
ATOM 770 N N . GLU A 1 97 ? 11.295 12.977 9.856 1.00 74.94 97 GLU A N 1
ATOM 771 C CA . GLU A 1 97 ? 12.566 13.662 10.056 1.00 74.94 97 GLU A CA 1
ATOM 772 C C . GLU A 1 97 ? 13.705 12.640 10.044 1.00 74.94 97 GLU A C 1
ATOM 774 O O . GLU A 1 97 ? 13.581 11.523 10.546 1.00 74.94 97 GLU A O 1
ATOM 779 N N . ALA A 1 98 ? 14.826 12.993 9.417 1.00 76.69 98 ALA A N 1
ATOM 780 C CA . ALA A 1 98 ? 15.945 12.071 9.303 1.00 76.69 98 ALA A CA 1
ATOM 781 C C . ALA A 1 98 ? 16.596 11.872 10.678 1.00 76.69 98 ALA A C 1
ATOM 783 O O . ALA A 1 98 ? 17.384 12.707 11.124 1.00 76.69 98 ALA A O 1
ATOM 784 N N . VAL A 1 99 ? 16.294 10.748 11.330 1.00 80.94 99 VAL A N 1
ATOM 785 C CA . VAL A 1 99 ? 17.000 10.322 12.539 1.00 80.94 99 VAL A CA 1
ATOM 786 C C . VAL A 1 99 ? 18.449 10.028 12.158 1.00 80.94 99 VAL A C 1
ATOM 788 O O . VAL A 1 99 ? 18.728 9.197 11.288 1.00 80.94 99 VAL A O 1
ATOM 791 N N . ARG A 1 100 ? 19.389 10.750 12.775 1.00 76.56 100 ARG A N 1
ATOM 792 C CA . ARG A 1 100 ? 20.821 10.527 12.556 1.00 76.56 100 ARG A CA 1
ATOM 793 C C . ARG A 1 100 ? 21.169 9.137 13.082 1.00 76.56 100 ARG A C 1
ATOM 795 O O . ARG A 1 100 ? 20.912 8.841 14.244 1.00 76.56 100 ARG A O 1
ATOM 802 N N . LYS A 1 101 ? 21.751 8.292 12.229 1.00 79.44 101 LYS A N 1
ATOM 803 C CA . LYS A 1 101 ? 22.348 7.029 12.676 1.00 79.44 101 LYS A CA 1
ATOM 804 C C . LYS A 1 101 ? 23.468 7.381 13.659 1.00 79.44 101 LYS A C 1
ATOM 806 O O . LYS A 1 101 ? 24.310 8.216 13.325 1.00 79.44 101 LYS A O 1
ATOM 811 N N . GLU A 1 102 ? 23.467 6.785 14.848 1.00 70.31 102 GLU A N 1
ATOM 812 C CA . GLU A 1 102 ? 24.565 6.982 15.796 1.00 70.31 102 GLU A CA 1
ATOM 813 C C . GLU A 1 102 ? 25.896 6.522 15.173 1.00 70.31 102 GLU A C 1
ATOM 815 O O . GLU A 1 102 ? 25.913 5.537 14.421 1.00 70.31 102 GLU A O 1
ATOM 820 N N . PRO A 1 103 ? 27.010 7.237 15.424 1.00 66.25 103 PRO A N 1
ATOM 821 C CA . PRO A 1 103 ? 28.313 6.822 14.929 1.00 66.25 103 PRO A CA 1
ATOM 822 C C . PRO A 1 103 ? 28.680 5.455 15.522 1.00 66.25 103 PRO A C 1
ATOM 824 O O . PRO A 1 103 ? 28.541 5.219 16.719 1.00 66.25 103 PRO A O 1
ATOM 827 N N . GLU A 1 104 ? 29.188 4.552 14.679 1.00 62.38 104 GLU A N 1
ATOM 828 C CA . GLU A 1 104 ? 29.511 3.150 15.010 1.00 62.38 104 GLU A CA 1
ATOM 829 C C . GLU A 1 104 ? 30.581 2.971 16.113 1.00 62.38 104 GLU A C 1
ATOM 831 O O . GLU A 1 104 ? 30.898 1.843 16.486 1.00 62.38 104 GLU A O 1
ATOM 836 N N . SER A 1 105 ? 31.107 4.057 16.691 1.00 60.00 105 SER A N 1
ATOM 837 C CA . SER A 1 105 ? 32.117 4.033 17.753 1.00 60.00 105 SER A CA 1
ATOM 838 C C . SER A 1 105 ? 31.605 3.523 19.106 1.00 60.00 105 SER A C 1
ATOM 840 O O . SER A 1 105 ? 32.422 3.122 19.931 1.00 60.00 105 SER A O 1
ATOM 842 N N . GLN A 1 106 ? 30.288 3.476 19.343 1.00 54.44 106 GLN A N 1
ATOM 843 C CA . GLN A 1 106 ? 29.718 3.024 20.627 1.00 54.44 106 GLN A CA 1
ATOM 844 C C . GLN A 1 106 ? 29.267 1.551 20.654 1.00 54.44 106 GLN A C 1
ATOM 846 O O . GLN A 1 106 ? 28.967 1.014 21.717 1.00 54.44 106 GLN A O 1
ATOM 851 N N . LEU A 1 107 ? 29.281 0.843 19.518 1.00 54.28 107 LEU A N 1
ATOM 852 C CA . LEU A 1 107 ? 28.922 -0.586 19.463 1.00 54.28 107 LEU A CA 1
ATOM 853 C C . LEU A 1 107 ? 30.065 -1.530 19.875 1.00 54.28 107 LEU A C 1
ATOM 855 O O . LEU A 1 107 ? 29.818 -2.701 20.170 1.00 54.28 107 LEU A O 1
ATOM 859 N N . ALA A 1 108 ? 31.309 -1.043 19.926 1.00 52.50 108 ALA A N 1
ATOM 860 C CA . ALA A 1 108 ? 32.471 -1.847 20.310 1.00 52.50 108 ALA A CA 1
ATOM 861 C C . ALA A 1 108 ? 32.660 -1.970 21.836 1.00 52.50 108 ALA A C 1
ATOM 863 O O . ALA A 1 108 ? 33.287 -2.923 22.294 1.00 52.50 108 ALA A O 1
ATOM 864 N N . THR A 1 109 ? 32.102 -1.053 22.631 1.00 52.97 109 THR A N 1
ATOM 865 C CA . THR A 1 109 ? 32.242 -1.045 24.099 1.00 52.97 109 THR A CA 1
ATOM 866 C C . THR A 1 109 ? 31.182 -1.877 24.822 1.00 52.97 109 THR A C 1
ATOM 868 O O . THR A 1 109 ? 31.414 -2.292 25.948 1.00 52.97 109 THR A O 1
ATOM 871 N N . SER A 1 110 ? 30.057 -2.205 24.175 1.00 50.22 110 SER A N 1
ATOM 872 C CA . SER A 1 110 ? 28.963 -2.986 24.784 1.00 50.22 110 SER A CA 1
ATOM 873 C C . SER A 1 110 ? 29.113 -4.513 24.651 1.00 50.22 110 SER A C 1
ATOM 875 O O . SER A 1 110 ? 28.392 -5.246 25.321 1.00 50.22 110 SER A O 1
ATOM 877 N N . LYS A 1 111 ? 30.043 -5.019 23.825 1.00 54.22 111 LYS A N 1
ATOM 878 C CA . LYS A 1 111 ? 30.308 -6.469 23.675 1.00 54.22 111 LYS A CA 1
ATOM 879 C C . LYS A 1 111 ? 31.422 -7.008 24.586 1.00 54.22 111 LYS A C 1
ATOM 881 O O . LYS A 1 111 ? 31.845 -8.149 24.415 1.00 54.22 111 LYS A O 1
ATOM 886 N N . LYS A 1 112 ? 31.916 -6.201 25.526 1.00 46.34 112 LYS A N 1
ATOM 887 C CA . LYS A 1 112 ? 32.868 -6.622 26.562 1.00 46.34 112 LYS A CA 1
ATOM 888 C C . LYS A 1 112 ? 32.339 -6.224 27.940 1.00 46.34 112 LYS A C 1
ATOM 890 O O . LYS A 1 112 ? 32.779 -5.227 28.500 1.00 46.34 112 LYS A O 1
ATOM 895 N N . ALA A 1 113 ? 31.390 -7.002 28.442 1.00 39.31 113 ALA A N 1
ATOM 896 C CA . ALA A 1 113 ? 31.094 -7.185 29.859 1.00 39.31 113 ALA A CA 1
ATOM 897 C C . ALA A 1 113 ? 30.399 -8.540 30.007 1.00 39.31 113 ALA A C 1
ATOM 899 O O . ALA A 1 113 ? 29.516 -8.818 29.161 1.00 39.31 113 ALA A O 1
#

InterPro domains:
  IPR001063 Large ribosomal subunit protein uL22 [PF00237] (1-80)
  IPR005721 Large ribosomal subunit protein uL22, eukaryota/archaea [PTHR11593] (1-79)
  IPR005721 Large ribosomal subunit protein uL22, eukaryota/archaea [TIGR01038] (1-100)
  IPR036394 Ribosomal protein uL22 superfamily [G3DSA:3.90.470.10] (1-81)
  IPR036394 Ribosomal protein uL22 superfamily [SSF54843] (1-95)

Sequence (113 aa):
NTRETAFAIRKLPLIKAKRYLEDVLAHKQAIPFRRFCRGVGRTAQAKNRHSNGQGRWPAKSAKFILDLLKNAESNAEVKAYMSSPCHIELILSEKEEAVRKEPESQLATSKKA

pLDDT: mean 80.72, std 11.64, range [39.31, 93.25]

Radius of gyration: 18.28 Å; chains: 1; bounding box: 53×26×48 Å

Secondary structure (DSSP, 8-state):
-HHHHHHHTTT-BHHHHHHHHHHHHTTSSPEEPSSS-TTPPB-HHHHTT-TT-BEE--HHHHHHHHHHHHHHHHHHHHTT--STT-B------PPPP-PPPPPGGGTTTTT--

Organism: NCBI:txid97028

Foldseek 3Di:
DLVQLLVQQAFPWLVVNLVVLVCLLVVVAWRADDPPQVPFDADPRNVVVDVVRGTHRPNVSSVVVNVVSVVVLVVCVVVPHDSPRDGHHDDDDDDDDDDDDPPPPPVVVVVPD